Protein AF-A0A2H0LQ71-F1 (afdb_monomer_lite)

Secondary structure (DSSP, 8-state):
---GGGGG-S-TT---HHHHHHHHHHHHHHHHHHHHH-TTT---HHHHHHHHHHHHHIIIIIS-HHHHHHHHHHHHHHHHHHHTTTS--HHHHHHHHHHHHHHHHHHT--TT--

Organism: NCBI:txid1974748

pLDDT: mean 84.57, std 15.89, range [39.38, 97.62]

Structure (mmCIF, N/CA/C/O backbone):
data_AF-A0A2H0LQ71-F1
#
_entry.id   AF-A0A2H0LQ71-F1
#
loop_
_atom_site.group_PDB
_atom_site.id
_atom_site.type_symbol
_atom_site.label_atom_id
_atom_site.label_alt_id
_atom_site.label_comp_id
_atom_site.label_asym_id
_atom_site.label_entity_id
_atom_site.label_seq_id
_atom_site.pdbx_PDB_ins_code
_atom_site.Cartn_x
_atom_site.Cartn_y
_atom_site.Cartn_z
_atom_site.occupancy
_atom_site.B_iso_or_equiv
_atom_site.auth_seq_id
_atom_site.auth_comp_id
_atom_site.auth_asym_id
_atom_site.auth_atom_id
_atom_site.pdbx_PDB_model_num
ATOM 1 N N . MET A 1 1 ? -1.420 11.975 24.870 1.00 42.25 1 MET A N 1
ATOM 2 C CA . MET A 1 1 ? -1.902 12.036 23.473 1.00 42.25 1 MET A CA 1
ATOM 3 C C . MET A 1 1 ? -3.283 11.411 23.445 1.00 42.25 1 MET A C 1
ATOM 5 O O . MET A 1 1 ? -3.376 10.240 23.788 1.00 42.25 1 MET A O 1
ATOM 9 N N . MET A 1 2 ? -4.327 12.180 23.124 1.00 39.38 2 MET A N 1
ATOM 10 C CA . MET A 1 2 ? -5.673 11.626 22.913 1.00 39.38 2 MET A CA 1
ATOM 11 C C . MET A 1 2 ? -5.713 10.859 21.589 1.00 39.38 2 MET A C 1
ATOM 13 O O . MET A 1 2 ? -4.991 11.202 20.649 1.00 39.38 2 MET A O 1
ATOM 17 N N . ALA A 1 3 ? -6.536 9.816 21.516 1.00 54.59 3 ALA A N 1
ATOM 18 C CA . ALA A 1 3 ? -6.749 9.089 20.273 1.00 54.59 3 ALA A CA 1
ATOM 19 C C . ALA A 1 3 ? -7.655 9.903 19.336 1.00 54.59 3 ALA A C 1
ATOM 21 O O . ALA A 1 3 ? -8.609 10.536 19.779 1.00 54.59 3 ALA A O 1
ATOM 22 N N . VAL A 1 4 ? -7.414 9.814 18.022 1.00 55.50 4 VAL A N 1
ATOM 23 C CA . VAL A 1 4 ? -8.204 10.498 16.968 1.00 55.50 4 VAL A CA 1
ATOM 24 C C . VAL A 1 4 ? -9.717 10.216 17.071 1.00 55.50 4 VAL A C 1
ATOM 26 O O . VAL A 1 4 ? -10.532 11.005 16.607 1.00 55.50 4 VAL A O 1
ATOM 29 N N . GLN A 1 5 ? -10.092 9.118 17.732 1.00 53.25 5 GLN A N 1
ATOM 30 C CA . GLN A 1 5 ? -11.471 8.707 18.002 1.00 53.25 5 GLN A CA 1
ATOM 31 C C . GLN A 1 5 ? -12.270 9.707 18.862 1.00 53.25 5 GLN A C 1
ATOM 33 O O . GLN A 1 5 ? -13.485 9.782 18.702 1.00 53.25 5 GLN A O 1
ATOM 38 N N . GLU A 1 6 ? -11.629 10.497 19.732 1.00 53.25 6 GLU A N 1
ATOM 39 C CA . GLU A 1 6 ? -12.339 11.430 20.629 1.00 53.25 6 GLU A CA 1
ATOM 40 C C . GLU A 1 6 ? -12.745 12.748 19.942 1.00 53.25 6 GLU A C 1
ATOM 42 O O . GLU A 1 6 ? -13.735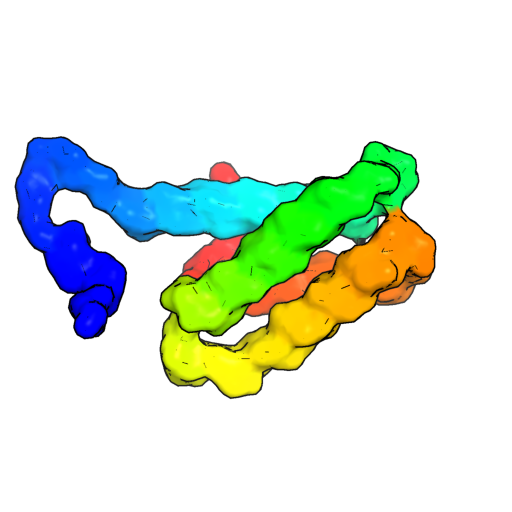 13.362 20.328 1.00 53.25 6 GLU A O 1
ATOM 47 N N . LEU A 1 7 ? -12.072 13.138 18.852 1.00 51.78 7 LEU A N 1
ATOM 48 C CA . LEU A 1 7 ? -12.370 14.359 18.075 1.00 51.78 7 LEU A CA 1
ATOM 49 C C . LEU A 1 7 ? -13.647 14.255 17.216 1.00 51.78 7 LEU A C 1
ATOM 51 O O . LEU A 1 7 ? -14.002 15.174 16.480 1.00 51.78 7 LEU A O 1
ATOM 55 N N . ILE A 1 8 ? -14.352 13.125 17.285 1.00 55.56 8 ILE A N 1
ATOM 56 C CA . ILE A 1 8 ? -15.527 12.822 16.459 1.00 55.56 8 ILE A CA 1
ATOM 57 C C . ILE A 1 8 ? -16.820 13.408 17.095 1.00 55.56 8 ILE A C 1
ATOM 59 O O . ILE A 1 8 ? -17.906 13.267 16.535 1.00 55.56 8 ILE A O 1
ATOM 63 N N . LYS A 1 9 ? -16.704 14.179 18.198 1.00 48.44 9 LYS A N 1
ATOM 64 C CA . LYS A 1 9 ? -17.722 14.974 18.942 1.00 48.44 9 LYS A CA 1
ATOM 65 C C . LYS A 1 9 ? -17.195 16.409 19.207 1.00 48.44 9 LYS A C 1
ATOM 67 O O . LYS A 1 9 ? -16.050 16.515 19.615 1.00 48.44 9 LYS A O 1
ATOM 72 N N . GLU A 1 10 ? -17.901 17.534 19.008 1.00 47.75 10 GLU A N 1
ATOM 73 C CA . GLU A 1 10 ? -19.212 17.840 18.380 1.00 47.75 10 GLU A CA 1
ATOM 74 C C . GLU A 1 10 ? -19.088 18.941 17.284 1.00 47.75 10 GLU A C 1
ATOM 76 O O . GLU A 1 10 ? -17.987 19.173 16.808 1.00 47.75 10 GLU A O 1
ATOM 81 N N . GLU A 1 11 ? -20.199 19.565 16.858 1.00 46.31 11 GLU A N 1
ATOM 82 C CA . GLU A 1 11 ? -20.305 20.797 16.024 1.00 46.31 11 GLU A CA 1
ATOM 83 C C . GLU A 1 11 ? -20.470 20.693 14.480 1.00 46.31 11 GLU A C 1
ATOM 85 O O . GLU A 1 11 ? -19.812 19.892 13.809 1.00 46.31 11 GLU A O 1
ATOM 90 N N . PRO A 1 12 ? -21.334 21.545 13.875 1.00 46.75 12 PRO A N 1
ATOM 91 C CA . PRO A 1 12 ? -21.422 21.732 12.427 1.00 46.75 12 PRO A CA 1
ATOM 92 C C . PRO A 1 12 ? -20.267 22.620 11.933 1.00 46.75 12 PRO A C 1
ATOM 94 O O . PRO A 1 12 ? -20.094 23.745 12.387 1.00 46.75 12 PRO A O 1
ATOM 97 N N . GLY A 1 13 ? -19.472 22.105 10.994 1.00 52.66 13 GLY A N 1
ATOM 98 C CA . GLY A 1 13 ? -18.146 22.649 10.654 1.00 52.66 13 GLY A CA 1
ATOM 99 C C . GLY A 1 13 ? -17.019 21.636 10.885 1.00 52.66 13 GLY A C 1
ATOM 100 O O . GLY A 1 13 ? -15.907 21.811 10.392 1.00 52.66 13 GLY A O 1
ATOM 101 N N . LYS A 1 14 ? -17.327 20.520 11.557 1.00 48.75 14 LYS A N 1
ATOM 102 C CA . LYS A 1 14 ? -16.453 19.352 11.666 1.00 48.75 14 LYS A CA 1
ATOM 103 C C . LYS A 1 14 ? -15.934 18.855 10.321 1.00 48.75 14 LYS A C 1
ATOM 105 O O . LYS A 1 14 ? -16.675 18.352 9.475 1.00 48.75 14 LYS A O 1
ATOM 110 N N . ILE A 1 15 ? -14.612 18.805 10.236 1.00 55.69 15 ILE A N 1
ATOM 111 C CA . ILE A 1 15 ? -13.899 17.864 9.380 1.00 55.69 15 ILE A CA 1
ATOM 112 C C . ILE A 1 15 ? -14.348 16.453 9.787 1.00 55.69 15 ILE A C 1
ATOM 114 O O . ILE A 1 15 ? -14.011 15.972 10.868 1.00 55.69 15 ILE A O 1
ATOM 118 N N . HIS A 1 16 ? -15.103 15.765 8.926 1.00 65.62 16 HIS A N 1
ATOM 119 C CA . HIS A 1 16 ? -15.381 14.338 9.094 1.00 65.62 16 HIS A CA 1
ATOM 120 C C . HIS A 1 16 ? -14.070 13.563 8.899 1.00 65.62 16 HIS A C 1
ATOM 122 O O . HIS A 1 16 ? -13.754 13.142 7.784 1.00 65.62 16 HIS A O 1
ATOM 128 N N . LEU A 1 17 ? -13.280 13.426 9.970 1.00 74.19 17 LEU A N 1
ATOM 129 C CA . LEU A 1 17 ? -11.942 12.824 9.948 1.00 74.19 17 LEU A CA 1
ATOM 130 C C . LEU A 1 17 ? -11.957 11.398 9.387 1.00 74.19 17 LEU A C 1
ATOM 132 O O . LEU A 1 17 ? -11.030 11.018 8.681 1.00 74.19 17 LEU A O 1
ATOM 136 N N . GLU A 1 18 ? -13.034 10.641 9.617 1.00 80.94 18 GLU A N 1
ATOM 137 C CA . GLU A 1 18 ? -13.230 9.320 9.011 1.00 80.94 18 GLU A CA 1
ATOM 138 C C . GLU A 1 18 ? -13.317 9.392 7.477 1.00 80.94 18 GLU A C 1
ATOM 140 O O . GLU A 1 18 ? -12.617 8.652 6.792 1.00 80.94 18 GLU A O 1
ATOM 145 N N . ASN A 1 19 ? -14.112 10.317 6.925 1.00 84.81 19 ASN A N 1
ATOM 146 C CA . ASN A 1 19 ? -14.239 10.495 5.475 1.00 84.81 19 ASN A CA 1
ATOM 147 C C . ASN A 1 19 ? -12.925 10.996 4.861 1.00 84.81 19 ASN A C 1
ATOM 149 O O . ASN A 1 19 ? -12.518 10.515 3.808 1.00 84.81 19 ASN A O 1
ATOM 153 N N . HIS A 1 20 ? -12.219 11.906 5.540 1.00 87.19 20 HIS A N 1
ATOM 154 C CA . HIS A 1 20 ? -10.911 12.391 5.090 1.00 87.19 20 HIS A CA 1
ATOM 155 C C . HIS A 1 20 ? -9.864 11.272 5.098 1.00 87.19 20 HIS A C 1
ATOM 157 O O . HIS A 1 20 ? -9.126 11.119 4.125 1.00 87.19 20 HIS A O 1
ATOM 163 N N . PHE A 1 21 ? -9.838 10.448 6.150 1.00 89.81 21 PHE A N 1
ATOM 164 C CA . PHE A 1 21 ? -8.985 9.265 6.215 1.00 89.81 21 PHE A CA 1
ATOM 165 C C . PHE A 1 21 ? -9.345 8.239 5.134 1.00 89.81 21 PHE A C 1
ATOM 167 O O . PHE A 1 21 ? -8.446 7.705 4.490 1.00 89.81 21 PHE A O 1
ATOM 174 N N . ARG A 1 22 ? -10.638 7.997 4.884 1.00 90.94 22 ARG A N 1
ATOM 175 C CA . ARG A 1 22 ? -11.111 7.094 3.826 1.00 90.94 22 ARG A CA 1
ATOM 176 C C . ARG A 1 22 ? -10.641 7.573 2.451 1.00 90.94 22 ARG A C 1
ATOM 178 O O . ARG A 1 22 ? -9.994 6.809 1.743 1.00 90.94 22 ARG A O 1
ATOM 185 N N . CYS A 1 23 ? -10.856 8.845 2.108 1.00 91.44 23 CYS A N 1
ATOM 186 C CA . CYS A 1 23 ? -10.366 9.429 0.856 1.00 91.44 23 CYS A CA 1
ATOM 187 C C . CYS A 1 23 ? -8.833 9.364 0.745 1.00 91.44 23 CYS A C 1
ATOM 189 O O . CYS A 1 23 ? -8.311 8.955 -0.290 1.00 91.44 23 CYS A O 1
ATOM 191 N N . TYR A 1 24 ? -8.099 9.699 1.813 1.00 93.44 24 TYR A N 1
ATOM 192 C CA . TYR A 1 24 ? -6.639 9.558 1.859 1.00 93.44 24 TYR A CA 1
ATOM 193 C C . TYR A 1 24 ? -6.200 8.108 1.598 1.00 93.44 24 TYR A C 1
ATOM 195 O O . TYR A 1 24 ? -5.352 7.869 0.740 1.00 93.44 24 TYR A O 1
ATOM 203 N N . PHE A 1 25 ? -6.804 7.138 2.289 1.00 95.00 25 PHE A N 1
ATOM 204 C CA . PHE A 1 25 ? -6.487 5.721 2.145 1.00 95.00 25 PHE A CA 1
ATOM 205 C C . PHE A 1 25 ? -6.761 5.223 0.722 1.00 95.00 25 PHE A C 1
ATOM 207 O O . PHE A 1 25 ? -5.868 4.639 0.111 1.00 95.00 25 PHE A O 1
ATOM 214 N N . HIS A 1 26 ? -7.950 5.494 0.171 1.00 94.44 26 HIS A N 1
ATOM 215 C CA . HIS A 1 26 ? -8.302 5.095 -1.194 1.00 94.44 26 HIS A CA 1
ATOM 216 C C . HIS A 1 26 ? -7.346 5.723 -2.220 1.00 94.44 26 HIS A C 1
ATOM 218 O O . HIS A 1 26 ? -6.853 5.011 -3.090 1.00 94.44 26 HIS A O 1
ATOM 224 N N . ASN A 1 27 ? -6.984 7.004 -2.070 1.00 95.06 27 ASN A N 1
ATOM 225 C CA . ASN A 1 27 ? -6.006 7.660 -2.943 1.00 95.06 27 ASN A CA 1
ATOM 226 C C . ASN A 1 27 ? -4.622 6.990 -2.877 1.00 95.06 27 ASN A C 1
ATOM 228 O O . ASN A 1 27 ? -3.997 6.767 -3.912 1.00 95.06 27 ASN A O 1
ATOM 232 N N . LYS A 1 28 ? -4.142 6.629 -1.679 1.00 96.00 28 LYS A N 1
ATOM 233 C CA . LYS A 1 28 ? -2.856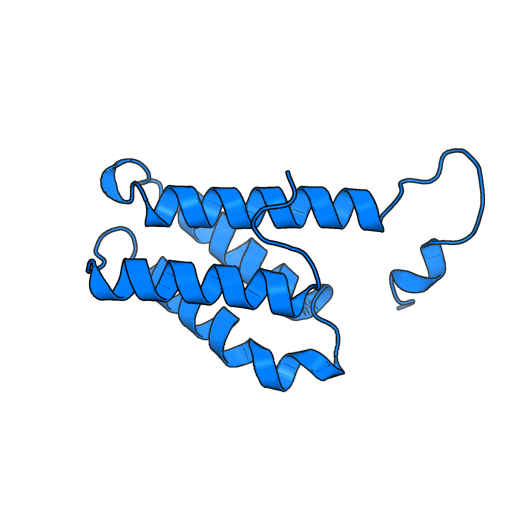 5.931 -1.511 1.00 96.00 28 LYS A CA 1
ATOM 234 C C . LYS A 1 28 ? -2.876 4.511 -2.071 1.00 96.00 28 LYS A C 1
ATOM 236 O O . LYS A 1 28 ? -1.942 4.109 -2.761 1.00 96.00 28 LYS A O 1
ATOM 241 N N . MET A 1 29 ? -3.957 3.765 -1.858 1.00 96.25 29 MET A N 1
ATOM 242 C CA . MET A 1 29 ? -4.096 2.439 -2.461 1.00 96.25 29 MET A CA 1
ATOM 243 C C . MET A 1 29 ? -4.202 2.522 -3.990 1.00 96.25 29 MET A C 1
ATOM 245 O O . MET A 1 29 ? -3.567 1.725 -4.673 1.00 96.25 29 MET A O 1
ATOM 249 N N . ALA A 1 30 ? -4.912 3.512 -4.540 1.00 94.38 30 ALA A N 1
ATOM 250 C CA . ALA A 1 30 ? -4.995 3.737 -5.982 1.00 94.38 30 ALA A CA 1
ATOM 251 C C . ALA A 1 30 ? -3.625 4.050 -6.608 1.00 94.38 30 ALA A C 1
ATOM 253 O O . ALA A 1 30 ? -3.299 3.499 -7.658 1.00 94.38 30 ALA A O 1
ATOM 254 N N . ILE A 1 31 ? -2.784 4.865 -5.956 1.00 93.44 31 ILE A N 1
ATOM 255 C CA . ILE A 1 31 ? -1.410 5.128 -6.420 1.00 93.44 31 ILE A CA 1
ATOM 256 C C . ILE A 1 31 ? -0.582 3.837 -6.432 1.00 93.44 31 ILE A C 1
ATOM 258 O O . ILE A 1 31 ? 0.046 3.531 -7.447 1.00 93.44 31 ILE A O 1
ATOM 262 N N . LEU A 1 32 ? -0.633 3.036 -5.362 1.00 94.19 32 LEU A N 1
ATOM 263 C CA . LEU A 1 32 ? 0.040 1.733 -5.320 1.00 94.19 32 LEU A CA 1
ATOM 264 C C . LEU A 1 32 ? -0.458 0.780 -6.419 1.00 94.19 32 LEU A C 1
ATOM 266 O O . LEU A 1 32 ? 0.353 0.091 -7.033 1.00 94.19 32 LEU A O 1
ATOM 270 N N . LEU A 1 33 ? -1.761 0.753 -6.711 1.00 94.31 33 LEU A N 1
ATOM 271 C CA . LEU A 1 33 ? -2.323 -0.063 -7.793 1.00 94.31 33 LEU A CA 1
ATOM 272 C C . LEU A 1 33 ? -1.849 0.413 -9.171 1.00 94.31 33 LEU A C 1
ATOM 274 O O . LEU A 1 33 ? -1.398 -0.412 -9.960 1.00 94.31 33 LEU A O 1
ATOM 278 N N . MET A 1 34 ? -1.831 1.724 -9.434 1.00 92.00 34 MET A N 1
ATOM 279 C CA . MET A 1 34 ? -1.273 2.278 -10.676 1.00 92.00 34 MET A CA 1
ATOM 280 C C . MET A 1 34 ? 0.212 1.924 -10.848 1.00 92.00 34 MET A C 1
ATOM 282 O O . MET A 1 34 ? 0.627 1.544 -11.942 1.00 92.00 34 MET A O 1
ATOM 286 N N . MET A 1 35 ? 1.006 1.965 -9.770 1.00 91.75 35 MET A N 1
ATOM 287 C CA . MET A 1 35 ? 2.398 1.489 -9.782 1.00 91.75 35 MET A CA 1
ATOM 288 C C . MET A 1 35 ? 2.492 -0.006 -10.131 1.00 91.75 35 MET A C 1
ATOM 290 O O . MET A 1 35 ? 3.373 -0.405 -10.887 1.00 91.75 35 MET A O 1
ATOM 294 N N . ILE A 1 36 ? 1.587 -0.837 -9.610 1.00 92.44 36 ILE A N 1
ATOM 295 C CA . ILE A 1 36 ? 1.565 -2.288 -9.857 1.00 92.44 36 ILE A CA 1
ATOM 296 C C . ILE A 1 36 ? 1.113 -2.627 -11.293 1.00 92.44 36 ILE A C 1
ATOM 298 O O . ILE A 1 36 ? 1.641 -3.563 -11.893 1.00 92.44 36 ILE A O 1
ATOM 302 N N . GLU A 1 37 ? 0.156 -1.890 -11.859 1.00 91.62 37 GLU A N 1
ATOM 303 C CA . GLU A 1 37 ? -0.397 -2.143 -13.202 1.00 91.62 37 GLU A CA 1
ATOM 304 C C . GLU A 1 37 ? 0.432 -1.539 -14.348 1.00 91.62 37 GLU A C 1
ATOM 306 O O . GLU A 1 37 ? 0.392 -2.039 -15.480 1.00 91.62 37 GLU A O 1
ATOM 311 N N . ARG A 1 38 ? 1.167 -0.456 -14.066 1.00 89.31 38 ARG A N 1
ATOM 312 C CA . ARG A 1 38 ? 1.993 0.301 -15.021 1.00 89.31 38 ARG A CA 1
ATOM 313 C C . ARG A 1 38 ? 3.379 0.629 -14.435 1.00 89.31 38 ARG A C 1
ATOM 315 O O . ARG A 1 38 ? 3.733 1.806 -14.297 1.00 89.31 38 ARG A O 1
ATOM 322 N N . PRO A 1 39 ? 4.192 -0.388 -14.082 1.00 86.00 39 PRO A N 1
ATOM 323 C CA . PRO A 1 39 ? 5.504 -0.174 -13.463 1.00 86.00 39 PRO A CA 1
ATOM 324 C C . PRO A 1 39 ? 6.485 0.582 -14.371 1.00 86.00 39 PRO A C 1
ATOM 326 O O . PRO A 1 39 ? 7.403 1.240 -13.898 1.00 86.00 39 PRO A O 1
ATOM 329 N N . ASP A 1 40 ? 6.279 0.533 -15.683 1.00 83.31 40 ASP A N 1
ATOM 330 C CA . ASP A 1 40 ? 7.059 1.236 -16.697 1.00 83.31 40 ASP A CA 1
ATOM 331 C C . ASP A 1 40 ? 6.794 2.752 -16.749 1.00 83.31 40 ASP A C 1
ATOM 333 O O . ASP A 1 40 ? 7.689 3.501 -17.166 1.00 83.31 40 ASP A O 1
ATOM 337 N N . MET A 1 41 ? 5.608 3.200 -16.312 1.00 80.19 41 MET A N 1
ATOM 338 C CA . MET A 1 41 ? 5.191 4.609 -16.308 1.00 80.19 41 MET A CA 1
ATOM 339 C C . MET A 1 41 ? 5.721 5.389 -15.099 1.00 80.19 41 MET A C 1
ATOM 341 O O . MET A 1 41 ? 5.969 6.590 -15.206 1.00 80.19 41 MET A O 1
ATOM 345 N N . ILE A 1 42 ? 5.917 4.735 -13.949 1.00 72.69 42 ILE A N 1
ATOM 346 C CA . ILE A 1 42 ? 6.377 5.392 -12.718 1.00 72.69 42 ILE A CA 1
ATOM 347 C C . ILE A 1 42 ? 7.854 5.062 -12.494 1.00 72.69 42 ILE A C 1
ATOM 349 O O . ILE A 1 42 ? 8.214 4.008 -11.987 1.00 72.69 42 ILE A O 1
ATOM 353 N N . ARG A 1 43 ? 8.727 6.002 -12.873 1.00 70.25 43 ARG A N 1
ATOM 354 C CA . ARG A 1 43 ? 10.193 5.889 -12.715 1.00 70.25 43 ARG A CA 1
ATOM 355 C C . ARG A 1 43 ? 10.787 6.889 -11.719 1.00 70.25 43 ARG A C 1
ATOM 357 O O . ARG A 1 43 ? 11.995 6.903 -11.518 1.00 70.25 43 ARG A O 1
ATOM 364 N N . ASN A 1 44 ? 9.956 7.743 -11.119 1.00 79.31 44 ASN A N 1
ATOM 365 C CA . ASN A 1 44 ? 10.410 8.734 -10.147 1.00 79.31 44 ASN A CA 1
ATOM 366 C C . ASN A 1 44 ? 10.575 8.087 -8.761 1.00 79.31 44 ASN A C 1
ATOM 368 O O . ASN A 1 44 ? 9.588 7.694 -8.135 1.00 79.31 44 ASN A O 1
ATOM 372 N N . THR A 1 45 ? 11.815 8.039 -8.273 1.00 81.69 45 THR A N 1
ATOM 373 C CA . THR A 1 45 ? 12.183 7.567 -6.928 1.00 81.69 45 THR A CA 1
ATOM 374 C C . THR A 1 45 ? 11.470 8.340 -5.818 1.00 81.69 45 THR A C 1
ATOM 376 O O . THR A 1 45 ? 11.095 7.755 -4.806 1.00 81.69 45 THR A O 1
ATOM 379 N N . GLU A 1 46 ? 11.185 9.627 -6.019 1.00 86.81 46 GLU A N 1
ATOM 380 C CA . GLU A 1 46 ? 10.430 10.437 -5.061 1.00 86.81 46 GLU A CA 1
ATOM 381 C C . GLU A 1 46 ? 8.995 9.915 -4.871 1.00 86.81 46 GLU A C 1
ATOM 383 O O . GLU A 1 46 ? 8.479 9.891 -3.754 1.00 86.81 46 GLU A O 1
ATOM 388 N N . GLY A 1 47 ? 8.353 9.441 -5.946 1.00 88.44 47 GLY A N 1
ATOM 389 C CA . GLY A 1 47 ? 7.029 8.817 -5.870 1.00 88.44 47 GLY A CA 1
ATOM 390 C C . GLY A 1 47 ? 7.056 7.535 -5.036 1.00 88.44 47 GLY A C 1
ATOM 391 O O . GLY A 1 47 ? 6.197 7.335 -4.181 1.00 88.44 47 GLY A O 1
ATOM 392 N N . VAL A 1 48 ? 8.093 6.714 -5.226 1.00 92.06 48 VAL A N 1
ATOM 393 C CA . VAL A 1 48 ? 8.320 5.478 -4.462 1.00 92.06 48 VAL A CA 1
ATOM 394 C C . VAL A 1 48 ? 8.495 5.773 -2.968 1.00 92.06 48 VAL A C 1
ATOM 396 O O . VAL A 1 48 ? 7.834 5.147 -2.138 1.00 92.06 48 VAL A O 1
ATOM 399 N N . GLU A 1 49 ? 9.327 6.753 -2.603 1.00 93.69 49 GLU A N 1
ATOM 400 C CA . GLU A 1 49 ? 9.548 7.112 -1.194 1.00 93.69 49 GLU A CA 1
ATOM 401 C C . GLU A 1 49 ? 8.308 7.739 -0.535 1.00 93.69 49 GLU A C 1
ATOM 403 O O . GLU A 1 49 ? 8.007 7.423 0.618 1.00 93.69 49 GLU A O 1
ATOM 408 N N . ARG A 1 50 ? 7.520 8.545 -1.264 1.00 93.75 50 ARG A N 1
ATOM 409 C CA . ARG A 1 50 ? 6.229 9.069 -0.772 1.00 93.75 50 ARG A CA 1
ATOM 410 C C . ARG A 1 50 ? 5.235 7.949 -0.438 1.00 93.75 50 ARG A C 1
ATOM 412 O O . ARG A 1 50 ? 4.510 8.061 0.551 1.00 93.75 50 ARG A O 1
ATOM 419 N N . GLU A 1 51 ? 5.206 6.866 -1.213 1.00 95.25 51 GLU A N 1
ATOM 420 C CA . GLU A 1 51 ? 4.337 5.715 -0.930 1.00 95.25 51 GLU A CA 1
ATOM 421 C C . GLU A 1 51 ? 4.900 4.795 0.167 1.00 95.25 51 GLU A C 1
ATOM 423 O O . GLU A 1 51 ? 4.138 4.289 0.994 1.00 95.25 51 GLU A O 1
ATOM 428 N N . LYS A 1 52 ? 6.229 4.655 0.287 1.00 96.06 52 LYS A N 1
ATOM 429 C CA . LYS A 1 52 ? 6.862 4.013 1.459 1.00 96.06 52 LYS A CA 1
ATOM 430 C C . LYS A 1 52 ? 6.545 4.767 2.757 1.00 96.06 52 LYS A C 1
ATOM 432 O O . LYS A 1 52 ? 6.263 4.126 3.772 1.00 96.06 52 LYS A O 1
ATOM 437 N N . ALA A 1 53 ? 6.543 6.102 2.725 1.00 96.00 53 ALA A N 1
ATOM 438 C CA . ALA A 1 53 ? 6.135 6.944 3.849 1.00 96.00 53 ALA A CA 1
ATOM 439 C C . ALA A 1 53 ? 4.648 6.751 4.193 1.00 96.00 53 ALA A C 1
ATOM 441 O O . ALA A 1 53 ? 4.333 6.441 5.339 1.00 96.00 53 ALA A O 1
ATOM 442 N N . ALA A 1 54 ? 3.750 6.786 3.203 1.00 96.25 54 ALA A N 1
ATOM 443 C CA . ALA A 1 54 ? 2.323 6.529 3.419 1.00 96.25 54 ALA A CA 1
ATOM 444 C C . ALA A 1 54 ? 2.054 5.142 4.042 1.00 96.25 54 ALA A C 1
ATOM 446 O O . ALA A 1 54 ? 1.237 5.008 4.954 1.00 96.25 54 ALA A O 1
ATOM 447 N N . LEU A 1 55 ? 2.781 4.102 3.615 1.00 97.19 55 LEU A N 1
ATOM 448 C CA . LEU A 1 55 ? 2.714 2.773 4.235 1.00 97.19 55 LEU A CA 1
ATOM 449 C C . LEU A 1 55 ? 3.219 2.769 5.688 1.00 97.19 55 LEU A C 1
ATOM 451 O O . LEU A 1 55 ? 2.656 2.051 6.515 1.00 97.19 55 LEU A O 1
ATOM 455 N N . ASN A 1 56 ? 4.250 3.554 6.022 1.00 95.94 56 ASN A N 1
ATOM 456 C CA . ASN A 1 56 ? 4.687 3.725 7.410 1.00 95.94 56 ASN A CA 1
ATOM 457 C C . ASN A 1 56 ? 3.612 4.419 8.255 1.00 95.94 56 ASN A C 1
ATOM 459 O O . ASN A 1 56 ? 3.317 3.928 9.345 1.00 95.94 56 ASN A O 1
ATOM 463 N N . ASP A 1 57 ? 3.004 5.497 7.758 1.00 94.94 57 ASP A N 1
ATOM 464 C CA . ASP A 1 57 ? 1.974 6.240 8.489 1.00 94.94 57 ASP A CA 1
ATOM 465 C C . ASP A 1 57 ? 0.753 5.358 8.775 1.00 94.94 57 ASP A C 1
ATOM 467 O O . ASP A 1 57 ? 0.275 5.272 9.912 1.00 94.94 57 ASP A O 1
ATOM 471 N N . LEU A 1 58 ? 0.292 4.629 7.753 1.00 95.31 58 LEU A N 1
ATOM 472 C CA . LEU A 1 58 ? -0.792 3.660 7.874 1.00 95.31 58 LEU A CA 1
ATOM 473 C C . LEU A 1 58 ? -0.471 2.565 8.905 1.00 95.31 58 LEU A C 1
ATOM 475 O O . LEU A 1 58 ? -1.330 2.254 9.727 1.00 95.31 58 LEU A O 1
ATOM 479 N N . GLU A 1 59 ? 0.748 2.017 8.920 1.00 95.06 59 GLU A N 1
ATOM 480 C CA . GLU A 1 59 ? 1.171 0.987 9.884 1.00 95.06 59 GLU A CA 1
ATOM 481 C C . GLU A 1 59 ? 1.248 1.507 11.335 1.00 95.06 59 GLU A C 1
ATOM 483 O O . GLU A 1 59 ? 0.822 0.814 12.266 1.00 95.06 59 GLU A O 1
ATOM 488 N N . HIS A 1 60 ? 1.797 2.709 11.544 1.00 91.81 60 HIS A N 1
ATOM 489 C CA . HIS A 1 60 ? 2.175 3.199 12.876 1.00 91.81 60 HIS A CA 1
ATOM 490 C C . HIS A 1 60 ? 1.107 4.064 13.546 1.00 91.81 60 HIS A C 1
ATOM 492 O O . HIS A 1 60 ? 0.961 3.985 14.773 1.00 91.81 60 HIS A O 1
ATOM 498 N N . TYR A 1 61 ? 0.337 4.838 12.777 1.00 89.69 61 TYR A N 1
ATOM 499 C CA . TYR A 1 61 ? -0.643 5.790 13.307 1.00 89.69 61 TYR A CA 1
ATOM 500 C C . TYR A 1 61 ? -2.088 5.335 13.093 1.00 89.69 61 TYR A C 1
ATOM 502 O O . TYR A 1 61 ? -2.875 5.390 14.035 1.00 89.69 61 TYR A O 1
ATOM 510 N N . PHE A 1 62 ? -2.431 4.818 11.910 1.00 88.75 62 PHE A N 1
ATOM 511 C CA . PHE A 1 62 ? -3.830 4.520 11.570 1.00 88.75 62 PHE A CA 1
ATOM 512 C C . PHE A 1 62 ? -4.257 3.069 11.834 1.00 88.75 62 PHE A C 1
ATOM 514 O O . PHE A 1 62 ? -5.423 2.826 12.143 1.00 88.75 62 PHE A O 1
ATOM 521 N N . LEU A 1 63 ? -3.355 2.086 11.738 1.00 89.62 63 LEU A N 1
ATOM 522 C CA . LEU A 1 63 ? -3.711 0.676 11.921 1.00 89.62 63 LEU A CA 1
ATOM 523 C C . LEU A 1 63 ? -4.120 0.391 13.385 1.00 89.62 63 LEU A C 1
ATOM 525 O O . LEU A 1 63 ? -3.292 0.579 14.294 1.00 89.62 63 LEU A O 1
ATOM 529 N N . PRO A 1 64 ? -5.349 -0.116 13.642 1.00 85.12 64 PRO A N 1
ATOM 530 C CA . PRO A 1 64 ? -5.820 -0.412 14.993 1.00 85.12 64 PRO A CA 1
ATOM 531 C C . PRO A 1 64 ? -4.894 -1.388 15.718 1.00 85.12 64 PRO A C 1
ATOM 533 O O . PRO A 1 64 ? -4.451 -2.377 15.132 1.00 85.12 64 PRO A O 1
ATOM 536 N N . PHE A 1 65 ? -4.620 -1.141 17.003 1.00 83.31 65 PHE A N 1
ATOM 537 C CA . PHE A 1 65 ? -3.591 -1.863 17.762 1.00 83.31 65 PHE A CA 1
ATOM 538 C C . PHE A 1 65 ? -3.743 -3.394 17.688 1.00 83.31 65 PHE A C 1
ATOM 540 O O . PHE A 1 65 ? -2.796 -4.088 17.321 1.00 83.31 65 PHE A O 1
ATOM 547 N N . GLY A 1 66 ? -4.961 -3.913 17.896 1.00 85.69 66 GLY A N 1
ATOM 548 C CA . GLY A 1 66 ? -5.266 -5.349 17.801 1.00 85.69 66 GLY A CA 1
ATOM 549 C C . GLY A 1 66 ? -5.092 -5.967 16.403 1.00 85.69 66 GLY A C 1
ATOM 550 O O . GLY A 1 66 ? -4.958 -7.181 16.283 1.00 85.69 66 GLY A O 1
ATOM 551 N N . LYS A 1 67 ? -5.037 -5.156 15.337 1.00 86.94 67 LYS A N 1
ATOM 552 C CA . LYS A 1 67 ? -4.762 -5.614 13.966 1.00 86.94 67 LYS A CA 1
ATOM 553 C C . LYS A 1 67 ? -3.260 -5.609 13.628 1.00 86.94 67 LYS A C 1
ATOM 555 O O . LYS A 1 67 ? -2.848 -6.353 12.737 1.00 86.94 67 LYS A O 1
ATOM 560 N N . ARG A 1 68 ? -2.415 -4.849 14.342 1.00 88.06 68 ARG A N 1
ATOM 561 C CA . ARG A 1 68 ? -0.987 -4.650 13.994 1.00 88.06 68 ARG A CA 1
ATOM 562 C C . ARG A 1 68 ? -0.218 -5.957 13.811 1.00 88.06 68 ARG A C 1
ATOM 564 O O . ARG A 1 68 ? 0.434 -6.132 12.786 1.00 88.06 68 ARG A O 1
ATOM 571 N N . ALA A 1 69 ? -0.344 -6.906 14.738 1.00 88.38 69 ALA A N 1
ATOM 572 C CA . ALA A 1 69 ? 0.360 -8.190 14.651 1.00 88.38 69 ALA A CA 1
ATOM 573 C C . ALA A 1 69 ? -0.012 -9.011 13.395 1.00 88.38 69 ALA A C 1
ATOM 575 O O . ALA A 1 69 ? 0.877 -9.597 12.776 1.00 88.38 69 ALA A O 1
ATOM 576 N N . LYS A 1 70 ? -1.293 -9.005 12.983 1.00 91.31 70 LYS A N 1
ATOM 577 C CA . LYS A 1 70 ? -1.776 -9.706 11.777 1.00 91.31 70 LYS A CA 1
ATOM 578 C C . LYS A 1 70 ? -1.212 -9.071 10.499 1.00 91.31 70 LYS A C 1
ATOM 580 O O . LYS A 1 70 ? -0.666 -9.783 9.660 1.00 91.31 70 LYS A O 1
ATOM 585 N N . TYR A 1 71 ? -1.306 -7.745 10.358 1.00 94.62 71 TYR A N 1
ATOM 586 C CA . TYR A 1 71 ? -1.009 -7.068 9.085 1.00 94.62 71 TYR A CA 1
ATOM 587 C C . TYR A 1 71 ? 0.421 -6.509 8.951 1.00 94.62 71 TYR A C 1
ATOM 589 O O . TYR A 1 71 ? 0.832 -6.202 7.836 1.00 94.62 71 TYR A O 1
ATOM 597 N N . ARG A 1 72 ? 1.242 -6.454 10.013 1.00 93.88 72 ARG A N 1
ATOM 598 C CA . ARG A 1 72 ? 2.651 -5.982 9.963 1.00 93.88 72 ARG A CA 1
ATOM 599 C C . ARG A 1 72 ? 3.487 -6.622 8.845 1.00 93.88 72 ARG A C 1
ATOM 601 O O . ARG A 1 72 ? 4.331 -5.972 8.229 1.00 93.88 72 ARG A O 1
ATOM 608 N N . ARG A 1 73 ? 3.253 -7.906 8.549 1.00 95.38 73 ARG A N 1
ATOM 609 C CA . ARG A 1 73 ? 3.950 -8.620 7.462 1.00 95.38 73 ARG A CA 1
ATOM 610 C C . ARG A 1 73 ? 3.611 -8.063 6.073 1.00 95.38 73 ARG A C 1
ATOM 612 O O . ARG A 1 73 ? 4.485 -8.074 5.214 1.00 95.38 73 ARG A O 1
ATOM 619 N N . ILE A 1 74 ? 2.395 -7.551 5.873 1.00 96.69 74 ILE A N 1
ATOM 620 C CA . ILE A 1 74 ? 1.927 -6.954 4.612 1.00 96.69 74 ILE A CA 1
ATOM 621 C C . ILE A 1 74 ? 2.609 -5.600 4.390 1.00 96.69 74 ILE A C 1
ATOM 623 O O . ILE A 1 74 ? 3.225 -5.403 3.347 1.00 96.69 74 ILE A O 1
ATOM 627 N N . PHE A 1 75 ? 2.621 -4.723 5.401 1.00 97.06 75 PHE A N 1
ATOM 628 C CA . PHE A 1 75 ? 3.342 -3.442 5.342 1.00 97.06 75 PHE A CA 1
ATOM 629 C C . PHE A 1 75 ? 4.842 -3.624 5.097 1.00 97.06 75 PHE A C 1
ATOM 631 O O . PHE A 1 75 ? 5.406 -2.971 4.219 1.00 97.06 75 PHE A O 1
ATOM 638 N N . LYS A 1 76 ? 5.496 -4.549 5.819 1.00 96.44 76 LYS A N 1
ATOM 639 C CA . LYS A 1 76 ? 6.908 -4.878 5.568 1.00 96.44 76 LYS A CA 1
ATOM 640 C C . LYS A 1 76 ? 7.124 -5.382 4.137 1.00 96.44 76 LYS A C 1
ATOM 642 O O . LYS A 1 76 ? 8.081 -4.962 3.496 1.00 96.44 76 LYS A O 1
ATOM 647 N N . TRP A 1 77 ? 6.259 -6.266 3.635 1.00 97.62 77 TRP A N 1
ATOM 648 C CA . TRP A 1 77 ? 6.409 -6.821 2.289 1.00 97.62 77 TRP A CA 1
ATOM 649 C C . TRP A 1 77 ? 6.205 -5.762 1.196 1.00 97.62 77 TRP A C 1
ATOM 651 O O . TRP A 1 77 ? 6.992 -5.720 0.258 1.00 97.62 77 TRP A O 1
ATOM 661 N N . LEU A 1 78 ? 5.211 -4.877 1.331 1.00 97.38 78 LEU A N 1
ATOM 662 C CA . LEU A 1 78 ? 4.968 -3.794 0.370 1.00 97.38 78 LEU A CA 1
ATOM 663 C C . LEU A 1 78 ? 6.112 -2.771 0.339 1.00 97.38 78 LEU A C 1
ATOM 665 O O . LEU A 1 78 ? 6.512 -2.352 -0.742 1.00 97.38 78 LEU A O 1
ATOM 669 N N . LYS A 1 79 ? 6.708 -2.427 1.489 1.00 96.19 79 LYS A N 1
ATOM 670 C CA . LYS A 1 79 ? 7.888 -1.545 1.530 1.00 96.19 79 LYS A CA 1
ATOM 671 C C . LYS A 1 79 ? 9.106 -2.163 0.827 1.00 96.19 79 LYS A C 1
ATOM 673 O O . LYS A 1 79 ? 9.716 -1.496 0.002 1.00 96.19 79 LYS A O 1
ATOM 678 N N . LEU A 1 80 ? 9.379 -3.453 1.052 1.00 95.56 80 LEU A N 1
ATOM 679 C CA . LEU A 1 80 ? 10.421 -4.203 0.324 1.00 95.56 80 LEU A CA 1
ATOM 680 C C . LEU A 1 80 ? 10.104 -4.368 -1.176 1.00 95.56 80 LEU A C 1
ATOM 682 O O . LEU A 1 80 ? 11.003 -4.456 -2.005 1.00 95.56 80 LEU A O 1
ATOM 686 N N . PHE A 1 81 ? 8.825 -4.429 -1.555 1.00 95.25 81 PHE A N 1
ATOM 687 C CA . PHE A 1 81 ? 8.418 -4.412 -2.962 1.00 95.25 81 PHE A CA 1
ATOM 688 C C . PHE A 1 81 ? 8.727 -3.065 -3.628 1.00 95.25 81 PHE A C 1
ATOM 690 O O . PHE A 1 81 ? 9.204 -3.062 -4.760 1.00 95.25 81 PHE A O 1
ATOM 697 N N . LEU A 1 82 ? 8.500 -1.954 -2.922 1.00 94.25 82 LEU A N 1
ATOM 698 C CA . LEU A 1 82 ? 8.804 -0.606 -3.402 1.00 94.25 82 LEU A CA 1
ATOM 699 C C . LEU A 1 82 ? 10.315 -0.340 -3.511 1.00 94.25 82 LEU A C 1
ATOM 701 O O . LEU A 1 82 ? 10.730 0.351 -4.431 1.00 94.25 82 LEU A O 1
ATOM 705 N N . GLU A 1 83 ? 11.148 -0.927 -2.649 1.00 92.12 83 GLU A N 1
ATOM 706 C CA . GLU A 1 83 ? 12.619 -0.826 -2.745 1.00 92.12 83 GLU A CA 1
ATOM 707 C C . GLU A 1 83 ? 13.204 -1.448 -4.029 1.00 92.12 83 GLU A C 1
ATOM 709 O O . GLU A 1 83 ? 14.249 -1.009 -4.499 1.00 92.12 83 GLU A O 1
ATOM 714 N N . GLU A 1 84 ? 12.526 -2.433 -4.626 1.00 90.06 84 GLU A N 1
ATOM 715 C CA . GLU A 1 84 ? 12.920 -3.061 -5.900 1.00 90.06 84 GLU A CA 1
ATOM 716 C C . GLU A 1 84 ? 12.177 -2.472 -7.119 1.00 90.06 84 GLU A C 1
ATOM 718 O O . GLU A 1 84 ? 12.296 -2.973 -8.239 1.00 90.06 84 GLU A O 1
ATOM 723 N N . PHE A 1 85 ? 11.367 -1.429 -6.930 1.00 87.88 85 PHE A N 1
ATOM 724 C CA . PHE A 1 85 ? 10.539 -0.847 -7.984 1.00 87.88 85 PHE A CA 1
ATOM 725 C C . PHE A 1 85 ? 11.353 0.092 -8.901 1.00 87.88 85 PHE A C 1
ATOM 727 O O . PHE A 1 85 ? 12.175 0.856 -8.397 1.00 87.88 85 PHE A O 1
ATOM 734 N N . PRO A 1 86 ? 11.144 0.094 -10.237 1.00 87.19 86 PRO A N 1
ATOM 735 C CA . PRO A 1 86 ? 10.158 -0.672 -11.012 1.00 87.19 86 PRO A CA 1
ATOM 736 C C . PRO A 1 86 ? 10.641 -2.058 -11.486 1.00 87.19 86 PRO A C 1
ATOM 738 O O . PRO A 1 86 ? 9.929 -2.740 -12.222 1.00 87.19 86 PRO A O 1
ATOM 741 N N . HIS A 1 87 ? 11.836 -2.503 -11.088 1.00 87.38 87 HIS A N 1
ATOM 742 C CA . HIS A 1 87 ? 12.490 -3.733 -11.558 1.00 87.38 87 HIS A CA 1
ATOM 743 C C . HIS A 1 87 ? 11.944 -5.011 -10.890 1.00 87.38 87 HIS A C 1
ATOM 745 O O . HIS A 1 87 ? 12.672 -5.802 -10.295 1.00 87.38 87 HIS A O 1
ATOM 751 N N . THR A 1 88 ? 10.635 -5.232 -11.009 1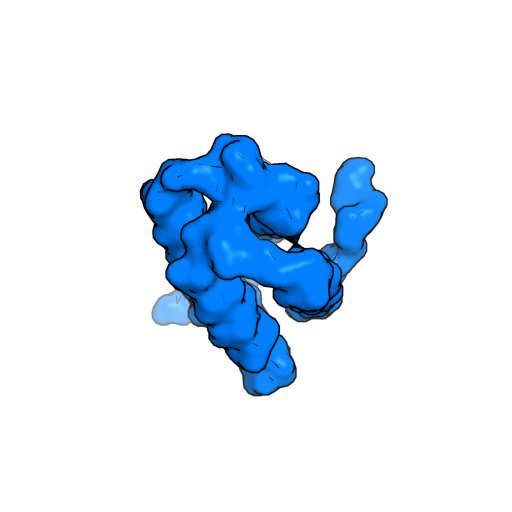.00 86.00 88 THR A N 1
ATOM 752 C CA . THR A 1 88 ? 9.895 -6.269 -10.281 1.00 86.00 88 THR A CA 1
ATOM 753 C C . THR A 1 88 ? 9.217 -7.270 -11.225 1.00 86.00 88 THR A C 1
ATOM 755 O O . THR A 1 88 ? 8.796 -6.932 -12.331 1.00 86.00 88 THR A O 1
ATOM 758 N N . SER A 1 89 ? 9.116 -8.539 -10.818 1.00 90.06 89 SER A N 1
ATOM 759 C CA . SER A 1 89 ? 8.556 -9.602 -11.668 1.00 90.06 89 SER A CA 1
ATOM 760 C C . SER A 1 89 ? 7.024 -9.629 -11.652 1.00 90.06 89 SER A C 1
ATOM 762 O O . SER A 1 89 ? 6.391 -9.260 -10.663 1.00 90.06 89 SER A O 1
ATOM 764 N N . SER A 1 90 ? 6.398 -10.175 -12.700 1.00 88.56 90 SER A N 1
ATOM 765 C CA . SER A 1 90 ? 4.931 -10.335 -12.777 1.00 88.56 90 SER A CA 1
ATOM 766 C C . SER A 1 90 ? 4.334 -11.143 -11.611 1.00 88.56 90 SER A C 1
ATOM 768 O O . SER A 1 90 ? 3.196 -10.912 -11.199 1.00 88.56 90 SER A O 1
ATOM 770 N N . VAL A 1 91 ? 5.112 -12.056 -11.019 1.00 93.56 91 VAL A N 1
ATOM 771 C CA . VAL A 1 91 ? 4.746 -12.780 -9.790 1.00 93.56 91 VAL A CA 1
ATOM 772 C C . VAL A 1 91 ? 4.708 -11.837 -8.582 1.00 93.56 91 VAL A C 1
ATOM 774 O O .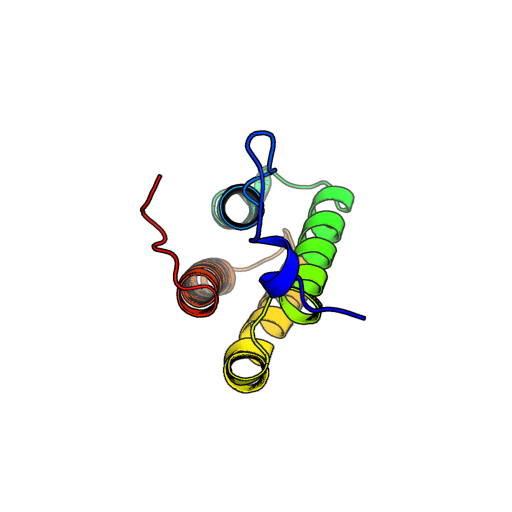 VAL A 1 91 ? 3.764 -11.902 -7.793 1.00 93.56 91 VAL A O 1
ATOM 777 N N . ARG A 1 92 ? 5.692 -10.936 -8.445 1.00 94.06 92 ARG A N 1
ATOM 778 C CA . ARG A 1 92 ? 5.708 -9.913 -7.388 1.00 94.06 92 ARG A CA 1
ATOM 779 C C . ARG A 1 92 ? 4.596 -8.883 -7.585 1.00 94.06 92 ARG A C 1
ATOM 781 O O . ARG A 1 92 ? 3.945 -8.564 -6.599 1.00 94.06 92 ARG A O 1
ATOM 788 N N . LEU A 1 93 ? 4.306 -8.452 -8.815 1.00 93.38 93 LEU A N 1
ATOM 789 C CA . LEU A 1 93 ? 3.173 -7.562 -9.123 1.00 93.38 93 LEU A CA 1
ATOM 790 C C . LEU A 1 93 ? 1.832 -8.162 -8.666 1.00 93.38 93 LEU A C 1
ATOM 792 O O . LEU A 1 93 ? 1.116 -7.550 -7.876 1.00 93.38 93 LEU A O 1
ATOM 796 N N . ARG A 1 94 ? 1.527 -9.410 -9.059 1.00 94.25 94 ARG A N 1
ATOM 797 C CA . ARG A 1 94 ? 0.305 -10.108 -8.604 1.00 94.25 94 ARG A CA 1
ATOM 798 C C . ARG A 1 94 ? 0.241 -10.258 -7.082 1.00 94.25 94 ARG A C 1
ATOM 800 O O . ARG A 1 94 ? -0.826 -10.108 -6.491 1.00 94.25 94 ARG A O 1
ATOM 807 N N . LYS A 1 95 ? 1.378 -10.524 -6.430 1.00 96.38 95 LYS A N 1
ATOM 808 C CA . LYS A 1 95 ? 1.449 -10.584 -4.965 1.00 96.38 95 LYS A CA 1
ATOM 809 C C . LYS A 1 95 ? 1.214 -9.213 -4.325 1.00 96.38 95 LYS A C 1
ATOM 811 O O . LYS A 1 95 ? 0.501 -9.147 -3.330 1.00 96.38 95 LYS A O 1
ATOM 816 N N . ALA A 1 96 ? 1.747 -8.136 -4.898 1.00 95.88 96 ALA A N 1
ATOM 817 C CA . ALA A 1 96 ? 1.528 -6.771 -4.428 1.00 95.88 96 ALA A CA 1
ATOM 818 C C . ALA A 1 96 ? 0.048 -6.370 -4.507 1.00 95.88 96 ALA A C 1
ATOM 820 O O . ALA A 1 96 ? -0.476 -5.832 -3.536 1.00 95.88 96 ALA A O 1
ATOM 821 N N . PHE A 1 97 ? -0.655 -6.738 -5.583 1.00 95.56 97 PHE A N 1
ATOM 822 C CA . PHE A 1 97 ? -2.103 -6.530 -5.698 1.00 95.56 97 PHE A CA 1
ATOM 823 C C . PHE A 1 97 ? -2.875 -7.210 -4.550 1.00 95.56 97 PHE A C 1
ATOM 825 O O . PHE A 1 97 ? -3.666 -6.570 -3.859 1.00 95.56 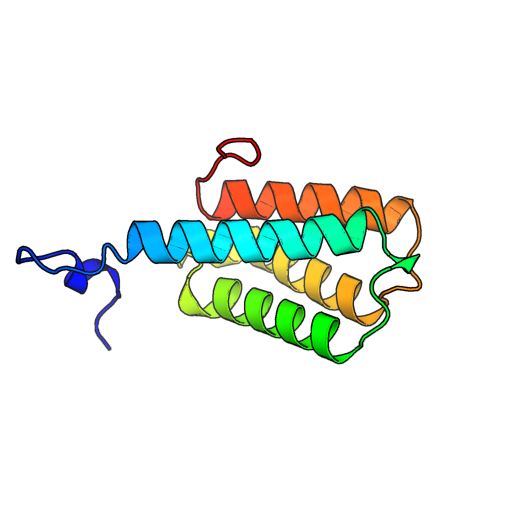97 PHE A O 1
ATOM 832 N N . GLY A 1 98 ? -2.586 -8.488 -4.265 1.00 95.69 98 GLY A N 1
ATOM 833 C CA . GLY A 1 98 ? -3.196 -9.206 -3.135 1.00 95.69 98 GLY A CA 1
ATOM 834 C C . GLY A 1 98 ? -2.844 -8.616 -1.759 1.00 95.69 98 GLY A C 1
ATOM 835 O O . GLY A 1 98 ? -3.660 -8.640 -0.837 1.00 95.69 98 GLY A O 1
ATOM 836 N N . MET A 1 99 ? -1.649 -8.037 -1.619 1.00 96.94 99 MET A N 1
ATOM 837 C CA . MET A 1 99 ? -1.229 -7.319 -0.410 1.00 96.94 99 MET A CA 1
ATOM 838 C C . MET A 1 99 ? -2.003 -6.003 -0.235 1.00 96.94 99 MET A C 1
ATOM 840 O O . MET A 1 99 ? -2.435 -5.719 0.879 1.00 96.94 99 MET A O 1
ATOM 844 N N . VAL A 1 100 ? -2.255 -5.248 -1.312 1.00 96.38 100 VAL A N 1
ATOM 845 C CA . VAL A 1 100 ? -3.125 -4.054 -1.290 1.00 96.38 100 VAL A CA 1
ATOM 846 C C . VAL A 1 100 ? -4.564 -4.433 -0.925 1.00 96.38 100 VAL A C 1
ATOM 848 O O . VAL A 1 100 ? -5.132 -3.834 -0.015 1.00 96.38 100 VAL A O 1
ATOM 851 N N . ALA A 1 101 ? -5.131 -5.485 -1.524 1.00 95.00 101 ALA A N 1
ATOM 852 C CA . ALA A 1 101 ? -6.451 -6.001 -1.137 1.00 95.00 101 ALA A CA 1
ATOM 853 C C . ALA A 1 101 ? -6.519 -6.384 0.360 1.00 95.00 101 ALA A C 1
ATOM 855 O O . ALA A 1 101 ? -7.513 -6.122 1.038 1.00 95.00 101 ALA A O 1
ATOM 856 N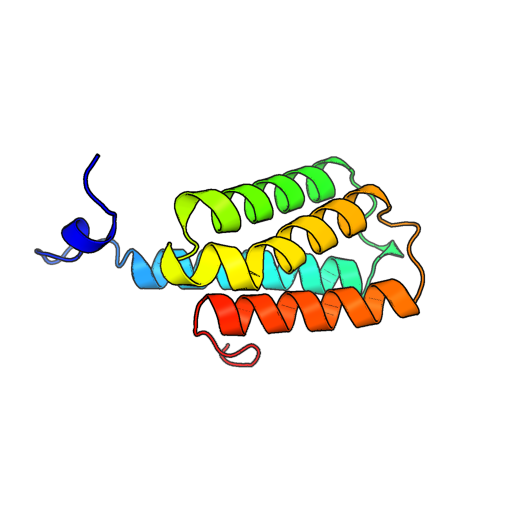 N . SER A 1 102 ? -5.427 -6.924 0.912 1.00 95.00 102 SER A N 1
ATOM 857 C CA . SER A 1 102 ? -5.318 -7.237 2.345 1.00 95.00 102 SER A CA 1
ATOM 858 C C . SER A 1 102 ? -5.234 -5.985 3.237 1.00 95.00 102 SER A C 1
ATOM 860 O O . SER A 1 102 ? -5.582 -6.052 4.415 1.00 95.00 102 SER A O 1
ATOM 862 N N . LEU A 1 103 ? -4.796 -4.832 2.710 1.00 95.44 103 LEU A N 1
ATOM 863 C CA . LEU A 1 103 ? -4.875 -3.549 3.420 1.00 95.44 103 LEU A CA 1
ATOM 864 C C . LEU A 1 103 ? -6.314 -3.019 3.474 1.00 95.44 103 LEU A C 1
ATOM 866 O O . LEU A 1 103 ? -6.724 -2.533 4.526 1.00 95.44 103 LEU A O 1
ATOM 870 N N . TYR A 1 104 ? -7.110 -3.175 2.410 1.00 94.94 104 TYR A N 1
ATOM 871 C CA . TYR A 1 104 ? -8.547 -2.864 2.452 1.00 94.94 104 TYR A CA 1
ATOM 872 C C . TYR A 1 104 ? -9.255 -3.652 3.579 1.00 94.94 104 TYR A C 1
ATOM 874 O O . TYR A 1 104 ? -9.927 -3.050 4.419 1.00 94.94 104 TYR A O 1
ATOM 882 N N . GLU A 1 105 ? -8.992 -4.961 3.710 1.00 92.94 105 GLU A N 1
ATOM 883 C CA . GLU A 1 105 ? -9.467 -5.789 4.841 1.00 92.94 105 GLU A CA 1
ATOM 884 C C . GLU A 1 105 ? -8.953 -5.280 6.211 1.00 92.94 105 GLU A C 1
ATOM 886 O O . GLU A 1 105 ? -9.684 -5.242 7.212 1.00 92.94 105 GLU A O 1
ATOM 891 N N . ALA A 1 106 ? -7.687 -4.850 6.276 1.00 92.50 106 ALA A N 1
ATOM 892 C CA . ALA A 1 106 ? -7.083 -4.315 7.495 1.00 92.50 106 ALA A CA 1
ATOM 893 C C . ALA A 1 106 ? -7.821 -3.072 8.014 1.00 92.50 106 ALA A C 1
ATOM 895 O O . ALA A 1 106 ? -8.053 -2.966 9.222 1.00 92.50 106 ALA A O 1
ATOM 896 N N . PHE A 1 107 ? -8.252 -2.177 7.126 1.00 91.88 107 PHE A N 1
ATOM 897 C CA . PHE A 1 107 ? -8.984 -0.961 7.491 1.00 91.88 107 PHE A CA 1
ATOM 898 C C . PHE A 1 107 ? -10.513 -1.111 7.469 1.00 91.88 107 PHE A C 1
ATOM 900 O O . PHE A 1 107 ? -11.200 -0.276 8.045 1.00 91.88 107 PHE A O 1
ATOM 907 N N . GLY A 1 108 ? -11.044 -2.220 6.943 1.00 91.56 108 GLY A N 1
ATOM 908 C CA . GLY A 1 108 ? -12.487 -2.490 6.905 1.00 91.56 108 GLY A CA 1
ATOM 909 C C . GLY A 1 108 ? -13.212 -1.826 5.731 1.00 91.56 108 GLY A C 1
ATOM 910 O O . GLY A 1 108 ? -14.418 -1.616 5.805 1.00 91.56 108 GLY A O 1
ATOM 911 N N . PHE A 1 109 ? -12.485 -1.500 4.663 1.00 91.69 109 PHE A N 1
ATOM 912 C CA . PHE A 1 109 ? -13.021 -0.909 3.437 1.00 91.69 109 PHE A CA 1
ATOM 913 C C . PHE A 1 109 ? -13.155 -1.970 2.338 1.00 91.69 109 PHE A C 1
ATOM 915 O O . PHE A 1 109 ? -12.445 -2.979 2.356 1.00 91.69 109 PHE A O 1
ATOM 922 N N . ARG A 1 110 ? -14.025 -1.748 1.345 1.00 87.50 110 ARG A N 1
ATOM 923 C CA . ARG A 1 110 ? -14.089 -2.597 0.144 1.00 87.50 110 ARG A CA 1
ATOM 924 C C . ARG A 1 110 ? -13.270 -1.977 -0.985 1.00 87.50 110 ARG A C 1
ATOM 926 O O . ARG A 1 110 ? -13.368 -0.789 -1.261 1.00 87.50 110 ARG A O 1
ATOM 933 N N . MET A 1 111 ? -12.496 -2.814 -1.674 1.00 78.81 111 MET A N 1
ATOM 934 C CA . MET A 1 111 ? -11.620 -2.407 -2.783 1.00 78.81 111 MET A CA 1
ATOM 935 C C . MET A 1 111 ? -12.382 -1.886 -4.017 1.00 78.81 111 MET A C 1
ATOM 937 O O . MET A 1 111 ? -11.797 -1.197 -4.843 1.00 78.81 111 MET A O 1
ATOM 941 N N . TYR A 1 112 ? -13.678 -2.196 -4.120 1.00 68.88 112 TYR A N 1
ATOM 942 C CA . TYR A 1 112 ? -14.563 -1.807 -5.226 1.00 68.88 112 TYR A CA 1
ATOM 943 C C . TYR A 1 112 ? -15.671 -0.823 -4.804 1.00 68.88 112 TYR A C 1
ATOM 945 O O . TYR A 1 112 ? -16.644 -0.657 -5.530 1.00 68.88 112 TYR A O 1
ATOM 953 N N . GLU A 1 113 ? -15.556 -0.195 -3.628 1.00 51.88 113 GLU A N 1
ATOM 954 C CA . GLU A 1 113 ? -16.380 0.968 -3.272 1.00 51.88 113 GLU A CA 1
ATOM 955 C C . GLU A 1 113 ? -15.653 2.249 -3.701 1.00 51.88 113 GLU A C 1
ATOM 957 O O . GLU A 1 113 ? -14.808 2.769 -2.968 1.00 51.88 113 GLU A O 1
ATOM 962 N N . CYS A 1 114 ? -15.999 2.723 -4.899 1.00 41.56 114 CYS A N 1
ATOM 963 C CA . CYS A 1 114 ? -15.740 4.072 -5.399 1.00 41.56 114 CYS A CA 1
ATOM 964 C C . CYS A 1 114 ? -17.088 4.741 -5.688 1.00 41.56 114 CYS A C 1
ATOM 966 O O . CYS A 1 114 ? -17.929 4.062 -6.320 1.00 41.56 114 CYS A O 1
#

Radius of gyration: 15.29 Å; chains: 1; bounding box: 34×35×40 Å

Sequence (114 aa):
MMAVQELIKEEPGKIHLENHFRCYFHNKMAILLMMIERPDMIRNTEGVEREKAALNDLEHYFLPFGKRAKYRRIFKWLKLFLEEFPHTSSVRLRKAFGMVASLYEAFGFRMYEC

Foldseek 3Di:
DDAPVVLCDDDDVDDPVVVVVVVVLLVLLVLLLCCLVCLVVDPDLVSLVVSLVVLVCCQPRVQDPVLNVVLVVLSVLLNVLSVCTPVDDNVSSVVNNVSSCVVCVRNVHHNPDD